Protein AF-A0A7W1LUY3-F1 (afdb_monomer)

Structure (mmCIF, N/CA/C/O backbone):
data_AF-A0A7W1LUY3-F1
#
_entry.id   AF-A0A7W1LUY3-F1
#
loop_
_atom_site.group_PDB
_atom_site.id
_atom_site.type_symbol
_atom_site.label_atom_id
_atom_site.label_alt_id
_atom_site.label_comp_id
_atom_site.label_asym_id
_atom_site.label_entity_id
_atom_site.label_seq_id
_atom_site.pdbx_PDB_ins_code
_atom_site.Cartn_x
_atom_site.Cartn_y
_atom_site.Cartn_z
_atom_site.occupancy
_atom_site.B_iso_or_equiv
_atom_site.auth_seq_id
_atom_site.auth_comp_id
_atom_site.auth_asym_id
_atom_site.auth_atom_id
_atom_site.pdbx_PDB_model_num
ATOM 1 N N . GLY A 1 1 ? -26.151 3.819 14.304 1.00 82.44 1 GLY A N 1
ATOM 2 C CA . GLY A 1 1 ? -25.707 5.215 14.111 1.00 82.44 1 GLY A CA 1
ATOM 3 C C . GLY A 1 1 ? -24.736 5.294 12.947 1.00 82.44 1 GLY A C 1
ATOM 4 O O . GLY A 1 1 ? -24.282 4.251 12.487 1.00 82.44 1 GLY A O 1
ATOM 5 N N . VAL A 1 2 ? -24.431 6.500 12.464 1.00 87.25 2 VAL A N 1
ATOM 6 C CA . VAL A 1 2 ? -23.396 6.721 11.435 1.00 87.25 2 VAL A CA 1
ATOM 7 C C . VAL A 1 2 ? -22.017 6.503 12.061 1.00 87.25 2 VAL A C 1
ATOM 9 O O . VAL A 1 2 ? -21.762 7.008 13.150 1.00 87.25 2 VAL A O 1
ATOM 12 N N . HIS A 1 3 ? -21.141 5.759 11.388 1.00 90.44 3 HIS A N 1
ATOM 13 C CA . HIS A 1 3 ? -19.755 5.545 11.808 1.00 90.44 3 HIS A CA 1
ATOM 14 C C . HIS A 1 3 ? -18.811 5.682 10.606 1.00 90.44 3 HIS A C 1
ATOM 16 O O . HIS A 1 3 ? -19.178 5.377 9.471 1.00 90.44 3 HIS A O 1
ATOM 22 N N . LEU A 1 4 ? -17.598 6.180 10.854 1.00 94.75 4 LEU A N 1
ATOM 23 C CA . LEU A 1 4 ? -16.544 6.276 9.846 1.00 94.75 4 LEU A CA 1
ATOM 24 C C . LEU A 1 4 ? -15.906 4.897 9.678 1.00 94.75 4 LEU A C 1
ATOM 26 O O . LEU A 1 4 ? -15.419 4.356 10.657 1.00 94.75 4 LEU A O 1
ATOM 30 N N . THR A 1 5 ? -15.868 4.350 8.464 1.00 96.50 5 THR A N 1
ATOM 31 C CA . THR A 1 5 ? -15.248 3.037 8.192 1.00 96.50 5 THR A CA 1
ATOM 32 C C . THR A 1 5 ? -13.855 3.168 7.585 1.00 96.50 5 THR A C 1
ATOM 34 O O . THR A 1 5 ? -12.943 2.400 7.900 1.00 96.50 5 THR A O 1
ATOM 37 N N . ARG A 1 6 ? -13.668 4.157 6.705 1.00 97.81 6 ARG A N 1
ATOM 38 C CA . ARG A 1 6 ? -12.422 4.400 5.975 1.00 97.81 6 ARG A CA 1
ATOM 39 C C . ARG A 1 6 ? -12.164 5.892 5.823 1.00 97.81 6 ARG A C 1
ATOM 41 O O . ARG A 1 6 ? -13.089 6.670 5.602 1.00 97.81 6 ARG A O 1
ATOM 48 N N . ARG A 1 7 ? -10.894 6.287 5.885 1.00 98.31 7 ARG A N 1
ATOM 49 C CA . ARG A 1 7 ? -10.432 7.633 5.530 1.00 98.31 7 ARG A CA 1
ATOM 50 C C . ARG A 1 7 ? -9.294 7.512 4.523 1.00 98.31 7 ARG A C 1
ATOM 52 O O . ARG A 1 7 ? -8.380 6.717 4.728 1.00 98.31 7 ARG A O 1
ATOM 59 N N . PHE A 1 8 ? -9.371 8.291 3.449 1.00 98.12 8 PHE A N 1
ATOM 60 C CA . PHE A 1 8 ? -8.416 8.278 2.343 1.00 98.12 8 PHE A CA 1
ATOM 61 C C . PHE A 1 8 ? -7.734 9.639 2.246 1.00 98.12 8 PHE A C 1
ATOM 63 O O . PHE A 1 8 ? -8.401 10.672 2.306 1.00 98.12 8 PHE A O 1
ATOM 70 N N . TRP A 1 9 ? -6.418 9.639 2.060 1.00 97.88 9 TRP A N 1
ATOM 71 C CA . TRP A 1 9 ? -5.652 10.846 1.767 1.00 97.88 9 TRP A CA 1
ATOM 72 C C . TRP A 1 9 ? -5.017 10.693 0.410 1.00 97.88 9 TRP A C 1
ATOM 74 O O . TRP A 1 9 ? -4.374 9.682 0.138 1.00 97.88 9 TRP A O 1
ATOM 84 N N . PHE A 1 10 ? -5.141 11.730 -0.403 1.00 96.00 10 PHE A N 1
ATOM 85 C CA . PHE A 1 10 ? -4.510 11.784 -1.705 1.00 96.00 10 PHE A CA 1
ATOM 86 C C . PHE A 1 10 ? -3.453 12.883 -1.711 1.00 96.00 10 PHE A C 1
ATOM 88 O O . PHE A 1 10 ? -3.733 14.021 -1.328 1.00 96.00 10 PHE A O 1
ATOM 95 N N . ASN A 1 11 ? -2.246 12.551 -2.162 1.00 92.06 11 ASN A N 1
ATOM 96 C CA . ASN A 1 11 ? -1.294 13.554 -2.610 1.00 92.06 11 ASN A CA 1
ATOM 97 C C . ASN A 1 11 ? -1.805 14.122 -3.942 1.00 92.06 11 ASN A C 1
ATOM 99 O O . ASN A 1 11 ? -2.307 13.367 -4.774 1.00 92.06 11 ASN A O 1
ATOM 103 N N . ARG A 1 12 ? -1.721 15.445 -4.105 1.00 92.19 12 ARG A N 1
ATOM 104 C CA . ARG A 1 12 ? -2.152 16.173 -5.309 1.00 92.19 12 ARG A CA 1
ATOM 105 C C . ARG A 1 12 ? -1.005 16.890 -6.022 1.00 92.19 12 ARG A C 1
ATOM 107 O O . ARG A 1 12 ? -1.241 17.553 -7.026 1.00 92.19 12 ARG A O 1
ATOM 114 N N . VAL A 1 13 ? 0.220 16.796 -5.509 1.00 87.12 13 VAL A N 1
ATOM 115 C CA . VAL A 1 13 ? 1.401 17.373 -6.157 1.00 87.12 13 VAL A CA 1
ATOM 116 C C . VAL A 1 13 ? 1.780 16.482 -7.338 1.00 87.12 13 VAL A C 1
ATOM 118 O O . VAL A 1 13 ? 2.001 15.285 -7.164 1.00 87.12 13 VAL A O 1
ATOM 121 N N . ASN A 1 14 ? 1.844 17.062 -8.539 1.00 76.75 14 ASN A N 1
ATOM 122 C CA . ASN A 1 14 ? 2.169 16.425 -9.827 1.00 76.75 14 ASN A CA 1
ATOM 123 C C . ASN A 1 14 ? 1.180 15.351 -10.325 1.00 76.75 14 ASN A C 1
ATOM 125 O O . ASN A 1 14 ? 1.081 15.131 -11.526 1.00 76.75 14 ASN A O 1
ATOM 129 N N . SER A 1 15 ? 0.432 14.687 -9.442 1.00 83.19 15 SER A N 1
ATOM 130 C CA . SER A 1 15 ? -0.658 13.771 -9.790 1.00 83.19 15 SER A CA 1
ATOM 131 C C . SER A 1 15 ? -1.532 13.463 -8.569 1.00 83.19 15 SER A C 1
ATOM 133 O O . SER A 1 15 ? -1.127 13.724 -7.437 1.00 83.19 15 SER A O 1
ATOM 135 N N . ILE A 1 16 ? -2.723 12.891 -8.786 1.00 91.31 16 ILE A N 1
ATOM 136 C CA . ILE A 1 16 ? -3.557 12.346 -7.705 1.00 91.31 16 ILE A CA 1
ATOM 137 C C . ILE A 1 16 ? -3.071 10.927 -7.387 1.00 91.31 16 ILE A C 1
ATOM 139 O O . ILE A 1 16 ? -3.127 10.039 -8.244 1.00 91.31 16 ILE A O 1
ATOM 143 N N . ARG A 1 17 ? -2.574 10.708 -6.165 1.00 91.88 17 ARG A N 1
ATOM 144 C CA . ARG A 1 17 ? -2.081 9.403 -5.684 1.00 91.88 17 ARG A CA 1
ATOM 145 C C . ARG A 1 17 ? -2.525 9.158 -4.252 1.00 91.88 17 ARG A C 1
ATOM 147 O O . ARG A 1 17 ? -2.457 10.070 -3.434 1.00 91.88 17 ARG A O 1
ATOM 154 N N . LEU A 1 18 ? -2.956 7.938 -3.935 1.00 95.19 18 LEU A N 1
ATOM 155 C CA . LEU A 1 18 ? -3.275 7.553 -2.561 1.00 95.19 18 LEU A CA 1
ATOM 156 C C . LEU A 1 18 ? -2.000 7.624 -1.706 1.00 95.19 18 LEU A C 1
ATOM 158 O O . LEU A 1 18 ? -1.005 6.986 -2.024 1.00 95.19 18 LEU A O 1
ATOM 162 N N . ALA A 1 19 ? -2.032 8.420 -0.641 1.00 96.44 19 ALA A N 1
ATOM 163 C CA . ALA A 1 19 ? -0.908 8.646 0.267 1.00 96.44 19 ALA A CA 1
ATOM 164 C C . ALA A 1 19 ? -1.088 7.909 1.598 1.00 96.44 19 ALA A C 1
ATOM 166 O O . ALA A 1 19 ? -0.117 7.472 2.212 1.00 96.44 19 ALA A O 1
ATOM 167 N N . ARG A 1 20 ? -2.336 7.756 2.053 1.00 98.19 20 ARG A N 1
ATOM 168 C CA . ARG A 1 20 ? -2.660 7.073 3.307 1.00 98.19 20 ARG A CA 1
ATOM 169 C C . ARG A 1 20 ? -4.066 6.486 3.264 1.00 98.19 20 ARG A C 1
ATOM 171 O O . ARG A 1 20 ? -4.948 7.039 2.603 1.00 98.19 20 ARG A O 1
ATOM 178 N N . LEU A 1 21 ? -4.275 5.400 3.997 1.00 98.50 21 LEU A N 1
ATOM 179 C CA . LEU A 1 21 ? -5.571 4.776 4.235 1.00 98.50 21 LEU A CA 1
ATOM 180 C C . LEU A 1 21 ? -5.688 4.399 5.710 1.00 98.50 21 LEU A C 1
ATOM 182 O O . LEU A 1 21 ? -4.886 3.626 6.223 1.00 98.50 21 LEU A O 1
ATOM 186 N N . GLN A 1 22 ? -6.722 4.902 6.374 1.00 98.62 22 GLN A N 1
ATOM 187 C CA . GLN A 1 22 ? -7.076 4.503 7.731 1.00 98.62 22 GLN A CA 1
ATOM 188 C C . GLN A 1 22 ? -8.379 3.716 7.712 1.00 98.62 22 GLN A C 1
ATOM 190 O O . GLN A 1 22 ? -9.318 4.073 6.999 1.00 98.62 22 GLN A O 1
ATOM 195 N N . THR A 1 23 ? -8.422 2.657 8.510 1.00 98.44 23 THR A N 1
ATOM 196 C CA . THR A 1 23 ? -9.572 1.766 8.674 1.00 98.44 23 THR A CA 1
ATOM 197 C C . THR A 1 23 ? -10.007 1.770 10.116 1.00 98.44 23 THR A C 1
ATOM 199 O O . THR A 1 23 ? -9.159 1.654 11.000 1.00 98.44 23 THR A O 1
ATOM 202 N N . PHE A 1 24 ? -11.310 1.857 10.336 1.00 98.00 24 PHE A N 1
ATOM 203 C CA . PHE A 1 24 ? -11.899 1.918 11.662 1.00 98.00 24 PHE A CA 1
ATOM 204 C C . PHE A 1 24 ? -12.896 0.777 11.853 1.00 98.00 24 PH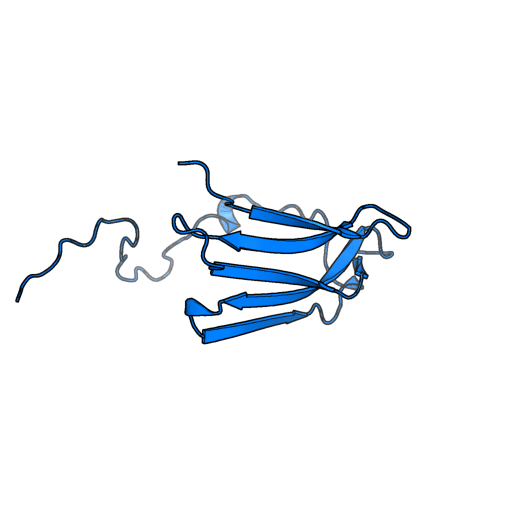E A C 1
ATOM 206 O O . PHE A 1 24 ? -13.484 0.297 10.881 1.00 98.00 24 PHE A O 1
ATOM 213 N N . ASP A 1 25 ? -13.063 0.335 13.095 1.00 95.44 25 ASP A N 1
ATOM 214 C CA . ASP A 1 25 ? -14.085 -0.645 13.458 1.00 95.44 25 ASP A CA 1
ATOM 215 C C . ASP A 1 25 ? -15.467 0.005 13.658 1.00 95.44 25 ASP A C 1
ATOM 217 O O . ASP A 1 25 ? -15.657 1.212 13.490 1.00 95.44 25 ASP A O 1
ATOM 221 N N . ASN A 1 26 ? -16.445 -0.805 14.065 1.00 94.12 26 ASN A N 1
ATOM 222 C CA . ASN A 1 26 ? -17.821 -0.365 14.304 1.00 94.12 26 ASN A CA 1
ATOM 223 C C . ASN A 1 26 ? -17.960 0.620 15.483 1.00 94.12 26 ASN A C 1
ATOM 225 O O . ASN A 1 26 ? -18.999 1.265 15.614 1.00 94.12 26 ASN A O 1
ATOM 229 N N . THR A 1 27 ? -16.940 0.736 16.339 1.00 93.12 27 THR A N 1
ATOM 230 C CA . THR A 1 27 ? -16.881 1.708 17.443 1.00 93.12 27 THR A CA 1
ATOM 231 C C . THR A 1 27 ? -16.214 3.021 17.023 1.00 93.12 27 THR A C 1
ATOM 233 O O . THR A 1 27 ? -16.263 4.004 17.760 1.00 93.12 27 THR A O 1
ATOM 236 N N . GLY A 1 28 ? -15.621 3.062 15.824 1.00 93.81 28 GLY A N 1
ATOM 237 C CA . GLY A 1 28 ? -14.833 4.184 15.325 1.00 93.81 28 GLY A CA 1
ATOM 238 C C . GLY A 1 28 ? -13.374 4.162 15.786 1.00 93.81 28 GLY A C 1
ATOM 239 O O . GLY A 1 28 ? -12.664 5.149 15.581 1.00 93.81 28 GLY A O 1
ATOM 240 N N . ALA A 1 29 ? -12.900 3.068 16.390 1.00 95.00 29 ALA A N 1
ATOM 241 C CA . ALA A 1 29 ? -11.504 2.928 16.783 1.00 95.00 29 ALA A CA 1
ATOM 242 C C . ALA A 1 29 ? -10.629 2.582 15.570 1.00 95.00 29 ALA A C 1
ATOM 244 O O . ALA A 1 29 ? -11.036 1.836 14.681 1.00 95.00 29 ALA A O 1
ATOM 245 N N . LEU A 1 30 ? -9.411 3.131 15.520 1.00 97.38 30 LEU A N 1
ATOM 246 C CA . LEU A 1 30 ? -8.461 2.885 14.432 1.00 97.38 30 LEU A CA 1
ATOM 247 C C . LEU A 1 30 ? -7.929 1.442 14.491 1.00 97.38 30 LEU A C 1
ATOM 249 O O . LEU A 1 30 ? -7.246 1.064 15.442 1.00 97.38 30 LEU A O 1
ATOM 253 N N . VAL A 1 31 ? -8.200 0.666 13.441 1.00 97.88 31 VAL A N 1
ATOM 254 C CA . VAL A 1 31 ? -7.783 -0.740 13.292 1.00 97.88 31 VAL A CA 1
ATOM 255 C C . VAL A 1 31 ? -6.506 -0.860 12.470 1.00 97.88 31 VAL A C 1
ATOM 257 O O . VAL A 1 31 ? -5.620 -1.656 12.778 1.00 97.88 31 VAL A O 1
ATOM 260 N N . THR A 1 32 ? -6.398 -0.093 11.386 1.00 98.31 32 THR A N 1
ATOM 261 C CA . THR A 1 32 ? -5.249 -0.167 10.475 1.00 98.31 32 THR A CA 1
ATOM 262 C C . THR A 1 32 ? -4.950 1.195 9.890 1.00 98.31 32 THR A C 1
ATOM 264 O O . THR A 1 32 ? -5.861 1.903 9.463 1.00 98.31 32 THR A O 1
ATOM 267 N N . ASP A 1 33 ? -3.669 1.529 9.836 1.00 98.56 33 ASP A N 1
ATOM 268 C CA . ASP A 1 33 ? -3.148 2.751 9.245 1.00 98.56 33 ASP A CA 1
ATOM 269 C C . ASP A 1 33 ? -2.055 2.406 8.235 1.00 98.56 33 ASP A C 1
ATOM 271 O O . ASP A 1 33 ? -1.007 1.874 8.606 1.00 98.56 33 ASP A O 1
ATOM 275 N N . VAL A 1 34 ? -2.332 2.659 6.960 1.00 98.62 34 VAL A N 1
ATOM 276 C CA . VAL A 1 34 ? -1.450 2.343 5.837 1.00 98.62 34 VAL A CA 1
ATOM 277 C C . VAL A 1 34 ? -0.936 3.638 5.238 1.00 98.62 34 VAL A C 1
ATOM 279 O O . VAL A 1 34 ? -1.739 4.490 4.869 1.00 98.62 34 VAL A O 1
ATOM 282 N N . THR A 1 35 ? 0.378 3.780 5.093 1.00 98.44 35 THR A N 1
ATOM 283 C CA . THR A 1 35 ? 1.010 4.914 4.404 1.00 98.44 35 THR A CA 1
ATOM 284 C C . THR A 1 35 ? 1.763 4.422 3.176 1.00 98.44 35 THR A C 1
ATOM 286 O O . THR A 1 35 ? 2.533 3.465 3.258 1.00 98.44 35 THR A O 1
ATOM 289 N N . TYR A 1 36 ? 1.544 5.094 2.050 1.00 97.38 36 TYR A N 1
ATOM 290 C CA . TYR A 1 36 ? 2.190 4.824 0.770 1.00 97.38 36 TYR A CA 1
ATOM 291 C C . TYR A 1 36 ? 3.279 5.869 0.545 1.00 97.38 36 TYR A C 1
ATOM 293 O O . TYR A 1 36 ? 3.012 7.072 0.548 1.00 97.38 36 TYR A O 1
ATOM 301 N N . LEU A 1 37 ? 4.514 5.407 0.397 1.00 95.62 37 LEU A N 1
ATOM 302 C CA . LEU A 1 37 ? 5.719 6.227 0.414 1.00 95.62 37 LEU A CA 1
ATOM 303 C C . LEU A 1 37 ? 6.590 5.922 -0.807 1.00 95.62 37 LEU A C 1
ATOM 305 O O . LEU A 1 37 ? 6.453 4.875 -1.441 1.00 95.62 37 LEU A O 1
ATOM 309 N N . GLU A 1 38 ? 7.520 6.838 -1.082 1.00 94.31 38 GLU A N 1
ATOM 310 C CA . GLU A 1 38 ? 8.593 6.664 -2.069 1.00 94.31 38 GLU A CA 1
ATOM 311 C C . GLU A 1 38 ? 8.078 6.255 -3.453 1.00 94.31 38 GLU A C 1
ATOM 313 O O . GLU A 1 38 ? 8.251 5.128 -3.904 1.00 94.31 38 GLU A O 1
ATOM 318 N N . THR A 1 39 ? 7.418 7.173 -4.152 1.00 92.75 39 THR A N 1
ATOM 319 C CA . THR A 1 39 ? 6.979 6.907 -5.524 1.00 92.75 39 THR A CA 1
ATOM 320 C C . THR A 1 39 ? 8.181 6.655 -6.441 1.00 92.75 39 THR A C 1
ATOM 322 O O . THR A 1 39 ? 9.058 7.512 -6.552 1.00 92.75 39 THR A O 1
ATOM 325 N N . LYS A 1 40 ? 8.196 5.511 -7.130 1.00 94.19 40 LYS A N 1
ATOM 326 C CA . LYS A 1 40 ? 9.215 5.121 -8.119 1.00 94.19 40 LYS A CA 1
ATOM 327 C C . LYS A 1 40 ? 8.560 4.633 -9.412 1.00 94.19 40 LYS A C 1
ATOM 329 O O . LYS A 1 40 ? 7.346 4.427 -9.458 1.00 94.19 40 LYS A O 1
ATOM 334 N N . GLY A 1 41 ? 9.365 4.499 -10.461 1.00 94.38 41 GLY A N 1
ATOM 335 C CA . GLY A 1 41 ? 8.987 3.794 -11.683 1.00 94.38 41 GLY A CA 1
ATOM 336 C C . GLY A 1 41 ? 9.074 2.280 -11.493 1.00 94.38 41 GLY A C 1
ATOM 337 O O . GLY A 1 41 ? 9.937 1.804 -10.764 1.00 94.38 41 GLY A O 1
ATOM 338 N N . PHE A 1 42 ? 8.153 1.554 -12.112 1.00 95.19 42 PHE A N 1
ATOM 339 C CA . PHE A 1 42 ? 8.035 0.099 -12.089 1.00 95.19 42 PHE A CA 1
ATOM 340 C C . PHE A 1 42 ? 7.901 -0.425 -13.517 1.00 95.19 42 PHE A C 1
ATOM 342 O O . PHE A 1 42 ? 7.372 0.276 -14.387 1.00 95.19 42 PHE A O 1
ATOM 349 N N . GLY A 1 43 ? 8.330 -1.667 -13.737 1.00 90.69 43 GLY A N 1
ATOM 350 C CA . GLY A 1 43 ? 8.304 -2.285 -15.060 1.00 90.69 43 GLY A CA 1
ATOM 351 C C . GLY A 1 43 ? 9.450 -1.855 -15.961 1.00 90.69 43 GLY A C 1
ATOM 352 O O . GLY A 1 43 ? 10.185 -0.904 -15.674 1.00 90.69 43 GLY A O 1
ATOM 353 N N . GLU A 1 44 ? 9.564 -2.547 -17.095 1.00 84.12 44 GLU A N 1
ATOM 354 C CA . GLU A 1 44 ? 10.512 -2.189 -18.144 1.00 84.12 44 GLU A CA 1
ATOM 355 C C . GLU A 1 44 ? 10.309 -0.719 -18.548 1.00 84.12 44 GLU A C 1
ATOM 357 O O . GLU A 1 44 ? 9.184 -0.239 -18.715 1.00 84.12 44 GLU A O 1
ATOM 362 N N . GLY A 1 45 ? 11.407 0.035 -18.609 1.00 85.31 45 GLY A N 1
ATOM 363 C CA . GLY A 1 45 ? 11.373 1.460 -18.939 1.00 85.31 45 GLY A CA 1
ATOM 364 C C . GLY A 1 45 ? 10.646 2.355 -17.925 1.00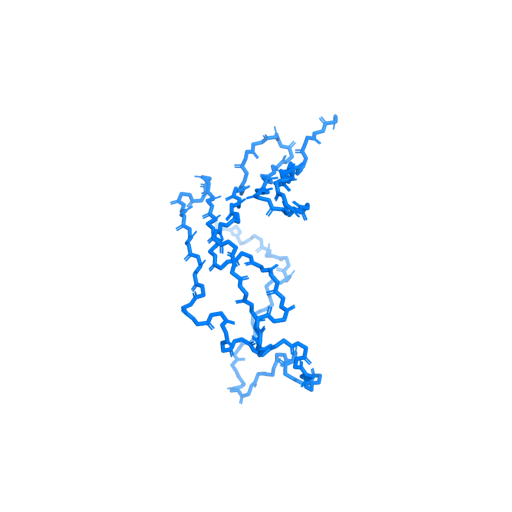 85.31 45 GLY A C 1
ATOM 365 O O . GLY A 1 45 ? 10.333 3.491 -18.273 1.00 85.31 45 GLY A O 1
ATOM 366 N N . ASN A 1 46 ? 10.390 1.898 -16.689 1.00 87.31 46 ASN A N 1
ATOM 367 C CA . ASN A 1 46 ? 9.627 2.641 -15.674 1.00 87.31 46 ASN A CA 1
ATOM 368 C C . ASN A 1 46 ? 8.192 2.991 -16.118 1.00 87.31 46 ASN A C 1
ATOM 370 O O . ASN A 1 46 ? 7.685 4.073 -15.806 1.00 87.31 46 ASN A O 1
ATOM 374 N N . SER A 1 47 ? 7.546 2.077 -16.848 1.00 87.81 47 SER A N 1
ATOM 375 C CA . SER A 1 47 ? 6.212 2.249 -17.444 1.00 87.81 47 SER A CA 1
ATOM 376 C C . SER A 1 47 ? 5.112 2.711 -16.474 1.00 87.81 47 SER A C 1
ATOM 378 O O . SER A 1 47 ? 4.209 3.441 -16.887 1.00 87.81 47 SER A O 1
ATOM 380 N N . VAL A 1 48 ? 5.182 2.344 -15.186 1.00 91.62 48 VAL A N 1
ATOM 381 C CA . VAL A 1 48 ? 4.158 2.701 -14.188 1.00 91.62 48 VAL A CA 1
ATOM 382 C C . VAL A 1 48 ? 4.777 3.360 -12.957 1.00 91.62 48 VAL A C 1
ATOM 384 O O . VAL A 1 48 ? 5.772 2.899 -12.412 1.00 91.62 48 VAL A O 1
ATOM 387 N N . SER A 1 49 ? 4.159 4.437 -12.468 1.00 91.81 49 SER A N 1
ATOM 388 C CA . SER A 1 49 ? 4.595 5.141 -11.257 1.00 91.81 49 SER A CA 1
ATOM 389 C C . SER A 1 49 ? 3.766 4.730 -10.035 1.00 91.81 49 SER A C 1
ATOM 391 O O . SER A 1 49 ? 2.573 5.042 -9.961 1.00 91.81 49 SER A O 1
ATOM 393 N N . MET A 1 50 ? 4.397 4.057 -9.068 1.00 92.81 50 MET A N 1
ATOM 394 C CA . MET A 1 50 ? 3.751 3.458 -7.888 1.00 92.81 50 MET A CA 1
ATOM 395 C C . MET A 1 50 ? 4.577 3.681 -6.608 1.00 92.81 50 MET A C 1
ATOM 397 O O . MET A 1 50 ? 5.770 3.979 -6.693 1.00 92.81 50 MET A O 1
ATOM 401 N N . PRO A 1 51 ? 3.978 3.575 -5.407 1.00 95.06 51 PRO A N 1
ATOM 402 C CA . PRO A 1 51 ? 4.733 3.621 -4.154 1.00 95.06 51 PRO A CA 1
ATOM 403 C C . PRO A 1 51 ? 5.644 2.393 -4.014 1.00 95.06 51 PRO A C 1
ATOM 405 O O . PRO A 1 51 ? 5.169 1.260 -4.069 1.00 95.06 51 PRO A O 1
ATOM 408 N N . SER A 1 52 ? 6.944 2.601 -3.785 1.00 96.75 52 SER A N 1
ATOM 409 C CA . SER A 1 52 ? 7.892 1.507 -3.538 1.00 96.75 52 SER A CA 1
ATOM 410 C C . SER A 1 52 ? 7.979 1.080 -2.083 1.00 96.75 52 SER A C 1
ATOM 412 O O . SER A 1 52 ? 8.600 0.058 -1.796 1.00 96.75 52 SER A O 1
ATOM 414 N N . LYS A 1 53 ? 7.374 1.839 -1.166 1.00 97.81 53 LYS A N 1
ATOM 415 C CA . LYS A 1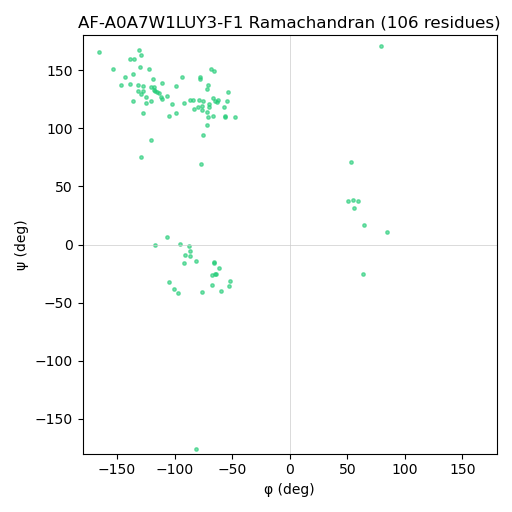 53 ? 7.332 1.514 0.256 1.00 97.81 53 LYS A CA 1
ATOM 416 C C . LYS A 1 53 ? 5.916 1.654 0.801 1.00 97.81 53 LYS A C 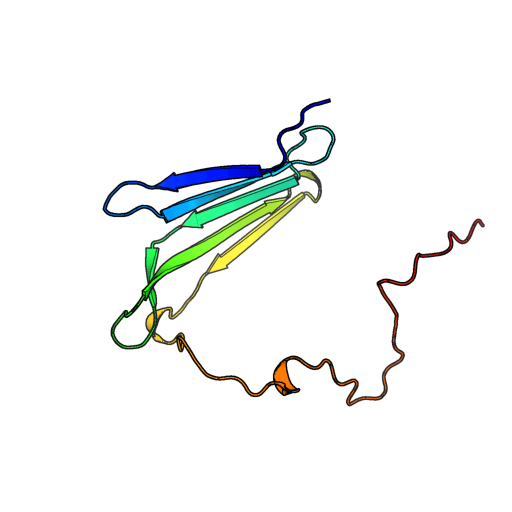1
ATOM 418 O O . LYS A 1 53 ? 5.248 2.663 0.582 1.00 97.81 53 LYS A O 1
ATOM 423 N N . ILE A 1 54 ? 5.472 0.647 1.542 1.00 98.25 54 ILE A N 1
ATOM 424 C CA . ILE A 1 54 ? 4.173 0.620 2.212 1.00 98.25 54 ILE A CA 1
ATOM 425 C C . ILE A 1 54 ? 4.417 0.349 3.691 1.00 98.25 54 ILE A C 1
ATOM 427 O O . ILE A 1 54 ? 4.994 -0.673 4.056 1.00 98.25 54 ILE A O 1
ATOM 431 N N . GLU A 1 55 ? 3.974 1.257 4.552 1.00 98.56 55 GLU A N 1
ATOM 432 C CA . GLU A 1 55 ? 4.020 1.072 6.001 1.00 98.56 55 GLU A CA 1
ATOM 433 C C . GLU A 1 55 ? 2.618 0.797 6.531 1.00 98.56 55 GLU A C 1
ATOM 435 O O . GLU A 1 55 ? 1.698 1.566 6.267 1.00 98.56 55 GLU A O 1
ATOM 440 N N . ILE A 1 56 ? 2.459 -0.282 7.293 1.00 98.62 56 ILE A N 1
ATOM 441 C CA . ILE A 1 56 ? 1.187 -0.715 7.874 1.00 98.62 56 ILE A CA 1
ATOM 442 C C . ILE A 1 56 ? 1.343 -0.739 9.388 1.00 98.62 56 ILE A C 1
ATOM 444 O O . ILE A 1 56 ? 2.206 -1.436 9.912 1.00 98.62 56 ILE A O 1
ATOM 448 N N . THR A 1 57 ? 0.488 -0.015 10.102 1.00 98.56 57 THR A N 1
ATOM 449 C CA . THR A 1 57 ? 0.417 -0.043 11.567 1.00 98.56 57 THR A CA 1
ATOM 450 C C . THR A 1 57 ? -0.932 -0.602 11.994 1.00 98.56 57 THR A C 1
ATOM 452 O O . THR A 1 57 ? -1.970 -0.141 11.513 1.00 98.56 57 THR A O 1
ATOM 455 N N . ARG A 1 58 ? -0.932 -1.570 12.915 1.00 97.81 58 ARG A N 1
ATOM 456 C CA . ARG A 1 58 ? -2.140 -2.097 13.565 1.00 97.81 58 ARG A CA 1
ATOM 457 C C . ARG A 1 58 ? -2.016 -1.890 15.074 1.00 97.81 58 ARG A C 1
ATOM 459 O O . ARG A 1 58 ? -1.460 -2.744 15.762 1.00 97.81 58 ARG A O 1
ATOM 466 N N . PRO A 1 59 ? -2.477 -0.736 15.596 1.00 96.12 59 PRO A N 1
ATOM 467 C CA . PRO A 1 59 ? -2.254 -0.355 16.991 1.00 96.12 59 PRO A CA 1
ATOM 468 C C . PRO A 1 59 ? -2.836 -1.356 17.994 1.00 96.12 59 PRO A C 1
ATOM 470 O O . PRO A 1 59 ? -2.184 -1.669 18.985 1.00 96.12 59 PRO A O 1
ATOM 473 N N . GLN A 1 60 ? -4.026 -1.891 17.706 1.00 94.12 60 GLN A N 1
ATOM 474 C CA . GLN A 1 60 ? -4.712 -2.856 18.574 1.00 94.12 60 GLN A CA 1
ATOM 475 C C . GLN A 1 60 ? -3.971 -4.199 18.644 1.00 94.12 60 GLN A C 1
ATOM 477 O O . GLN A 1 60 ? -3.869 -4.804 19.707 1.00 94.12 60 GLN A O 1
ATOM 482 N N . ASP A 1 61 ? -3.360 -4.607 17.529 1.00 96.19 61 ASP A N 1
ATOM 483 C CA . ASP A 1 61 ? -2.565 -5.836 17.436 1.00 96.19 61 ASP A CA 1
ATOM 484 C C . ASP A 1 61 ? -1.092 -5.611 17.833 1.00 96.19 61 ASP A C 1
ATOM 486 O O . ASP A 1 61 ? -0.295 -6.547 17.844 1.00 96.19 61 ASP A O 1
ATOM 490 N N . ARG A 1 62 ? -0.723 -4.367 18.174 1.00 95.88 62 ARG A N 1
ATOM 491 C CA . ARG A 1 62 ? 0.607 -3.937 18.637 1.00 95.88 62 ARG A CA 1
ATOM 492 C C . ARG A 1 62 ? 1.752 -4.294 17.688 1.00 95.88 62 ARG A C 1
ATOM 494 O O . ARG A 1 62 ? 2.854 -4.604 18.136 1.00 95.88 62 ARG A O 1
ATOM 501 N N . TYR A 1 63 ? 1.521 -4.193 16.379 1.00 96.88 63 TYR A N 1
ATOM 502 C CA . TYR A 1 63 ? 2.586 -4.378 15.395 1.00 96.88 63 TYR A CA 1
ATOM 503 C C . TYR A 1 63 ? 2.594 -3.327 14.284 1.00 96.88 63 TYR A C 1
ATOM 505 O O . TYR A 1 63 ? 1.598 -2.657 13.986 1.00 96.88 63 TYR A O 1
ATOM 513 N N . LYS A 1 64 ? 3.767 -3.214 13.657 1.00 97.75 64 LYS A N 1
ATOM 514 C CA . LYS A 1 64 ? 4.016 -2.425 12.455 1.00 97.75 64 LYS A CA 1
ATOM 515 C C . LYS A 1 64 ? 4.789 -3.277 11.451 1.00 97.75 64 LYS A C 1
ATOM 517 O O . LYS A 1 64 ? 5.727 -3.973 11.824 1.00 97.75 64 LYS A O 1
ATOM 522 N N . LEU A 1 65 ? 4.393 -3.203 10.188 1.00 97.94 65 LEU A N 1
ATOM 523 C CA . LEU A 1 65 ? 5.040 -3.847 9.050 1.00 97.94 65 LEU A CA 1
ATOM 524 C C . LEU A 1 65 ? 5.499 -2.759 8.070 1.00 97.94 65 LEU A C 1
ATOM 526 O O . LEU A 1 65 ? 4.790 -1.774 7.861 1.00 97.94 65 LEU A O 1
ATOM 530 N N . ALA A 1 66 ? 6.662 -2.941 7.454 1.00 97.75 66 ALA A N 1
ATOM 531 C CA . ALA A 1 66 ? 7.093 -2.148 6.310 1.00 97.75 66 ALA A CA 1
ATOM 532 C C . ALA A 1 66 ? 7.426 -3.093 5.153 1.00 97.75 66 ALA A C 1
ATOM 534 O O . ALA A 1 66 ? 8.206 -4.027 5.325 1.00 97.75 66 ALA A O 1
ATOM 535 N N . VAL A 1 67 ? 6.826 -2.849 3.992 1.00 97.44 67 VAL A N 1
ATOM 536 C CA . VAL A 1 67 ? 7.093 -3.578 2.750 1.00 97.44 67 VAL A CA 1
ATOM 537 C C . VAL A 1 67 ? 7.799 -2.626 1.804 1.00 97.44 67 VAL A C 1
ATOM 539 O O . VAL A 1 67 ? 7.279 -1.545 1.532 1.00 97.44 67 VAL A O 1
ATOM 542 N N . THR A 1 68 ? 8.965 -3.027 1.305 1.00 97.75 68 THR A N 1
ATOM 543 C CA . THR A 1 68 ? 9.765 -2.220 0.382 1.00 97.75 68 THR A CA 1
ATOM 544 C C . THR A 1 68 ? 10.147 -3.050 -0.833 1.00 97.75 68 THR A C 1
ATOM 546 O O . THR A 1 68 ? 10.703 -4.137 -0.688 1.00 97.75 68 THR A O 1
ATOM 549 N N . TYR A 1 69 ? 9.908 -2.512 -2.026 1.00 96.06 69 TYR A N 1
ATOM 550 C CA . TYR A 1 69 ? 10.445 -3.067 -3.264 1.00 96.06 69 TYR A CA 1
ATOM 551 C C . TYR A 1 69 ? 11.928 -2.715 -3.388 1.00 96.06 69 TYR A C 1
ATOM 553 O O . TYR A 1 69 ? 12.289 -1.536 -3.423 1.00 96.06 69 TYR A O 1
ATOM 561 N N . GLN A 1 70 ? 12.781 -3.739 -3.451 1.00 94.50 70 GLN A N 1
ATOM 562 C CA . GLN A 1 70 ? 14.230 -3.567 -3.610 1.00 94.50 70 GLN A CA 1
ATOM 563 C C . GLN A 1 70 ? 14.609 -3.193 -5.048 1.00 94.50 70 GLN A C 1
ATOM 565 O O . GLN A 1 70 ? 15.414 -2.285 -5.233 1.00 94.50 70 GLN A O 1
ATOM 570 N N . SER A 1 71 ? 13.961 -3.824 -6.033 1.00 93.62 71 SER A N 1
ATOM 571 C CA . SER A 1 71 ? 14.167 -3.586 -7.470 1.00 93.62 71 SER A CA 1
ATOM 572 C C . SER A 1 71 ? 12.834 -3.346 -8.191 1.00 93.62 71 SER A C 1
ATOM 574 O O . SER A 1 71 ? 12.319 -4.256 -8.845 1.00 93.62 71 SER A O 1
ATOM 576 N N . PRO A 1 72 ? 12.215 -2.157 -8.040 1.00 93.25 72 PRO A N 1
ATOM 577 C CA . PRO A 1 72 ? 10.977 -1.795 -8.741 1.00 93.25 72 PRO A CA 1
ATOM 578 C C . PRO A 1 72 ? 11.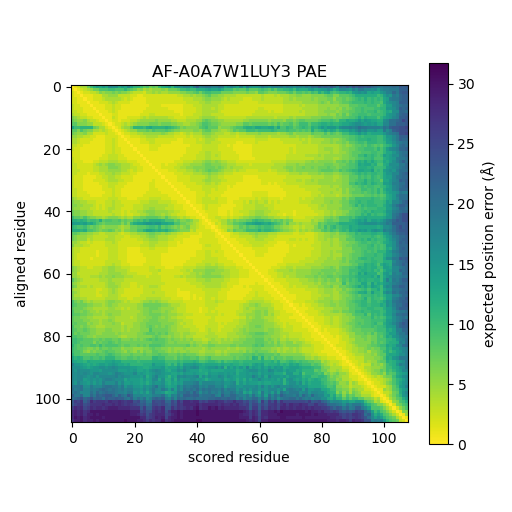036 -1.985 -10.265 1.00 93.25 72 PRO A C 1
ATOM 580 O O . PRO A 1 72 ? 10.059 -2.403 -10.881 1.00 93.25 72 PRO A O 1
ATOM 583 N N . GLU A 1 73 ? 12.192 -1.724 -10.870 1.00 91.38 73 GLU A N 1
ATOM 584 C CA . GLU A 1 73 ? 12.461 -1.873 -12.302 1.00 91.38 73 GLU A CA 1
ATOM 585 C C . GLU A 1 73 ? 12.397 -3.326 -12.792 1.00 91.38 73 GLU A C 1
ATOM 587 O O . GLU A 1 73 ? 12.106 -3.569 -13.959 1.00 91.38 73 GLU A O 1
ATOM 592 N N . ALA A 1 74 ? 12.636 -4.294 -11.902 1.00 91.88 74 ALA A N 1
ATOM 593 C CA . ALA A 1 74 ? 12.582 -5.721 -12.215 1.00 91.88 74 ALA A CA 1
ATOM 594 C C . ALA A 1 74 ? 11.166 -6.309 -12.082 1.00 91.88 74 ALA A C 1
ATOM 596 O O . ALA A 1 74 ? 10.951 -7.483 -12.385 1.00 91.88 74 ALA A O 1
ATOM 597 N N . VAL A 1 75 ? 10.195 -5.524 -11.602 1.00 93.12 75 VAL A N 1
ATOM 598 C CA . VAL A 1 75 ? 8.802 -5.966 -11.485 1.00 93.12 75 VAL A CA 1
ATOM 599 C C . VAL A 1 75 ? 8.204 -6.098 -12.879 1.00 93.12 75 VAL A C 1
ATOM 601 O O . VAL A 1 75 ? 8.121 -5.117 -13.606 1.00 93.12 75 VAL A O 1
ATOM 604 N N . VAL A 1 76 ? 7.736 -7.291 -13.241 1.00 93.06 76 VAL A N 1
ATOM 605 C CA . VAL A 1 76 ? 7.011 -7.500 -14.500 1.00 93.06 76 VAL A CA 1
ATOM 606 C C . VAL A 1 76 ? 5.565 -7.046 -14.316 1.00 93.06 76 VAL A C 1
ATOM 608 O O . VAL A 1 76 ? 4.844 -7.574 -13.470 1.00 93.06 76 VAL A O 1
ATOM 611 N N . ILE A 1 77 ? 5.159 -6.046 -15.093 1.00 91.44 77 ILE A N 1
ATOM 612 C CA . ILE A 1 77 ? 3.793 -5.515 -15.106 1.00 91.44 77 ILE A CA 1
ATOM 613 C C . ILE A 1 77 ? 2.999 -6.229 -16.200 1.00 91.44 77 ILE A C 1
ATOM 615 O O . ILE A 1 77 ? 3.559 -6.577 -17.236 1.00 91.44 77 ILE A O 1
ATOM 619 N N . ASP A 1 78 ? 1.711 -6.465 -15.942 1.00 90.69 78 ASP A N 1
ATOM 620 C CA . ASP A 1 78 ? 0.780 -7.126 -16.864 1.00 90.69 78 ASP A CA 1
ATOM 621 C C . ASP A 1 78 ? 1.241 -8.519 -17.331 1.00 90.69 78 ASP A C 1
ATOM 623 O O . ASP A 1 78 ? 0.930 -8.961 -18.436 1.00 90.69 78 ASP A O 1
ATOM 627 N N . HIS A 1 79 ? 1.977 -9.238 -16.474 1.00 92.12 79 HIS A N 1
ATOM 628 C CA . HIS A 1 79 ? 2.293 -10.641 -16.722 1.00 92.12 79 HIS A CA 1
ATOM 629 C C . HIS A 1 79 ? 1.013 -11.481 -16.695 1.00 92.12 79 HIS A C 1
ATOM 631 O O 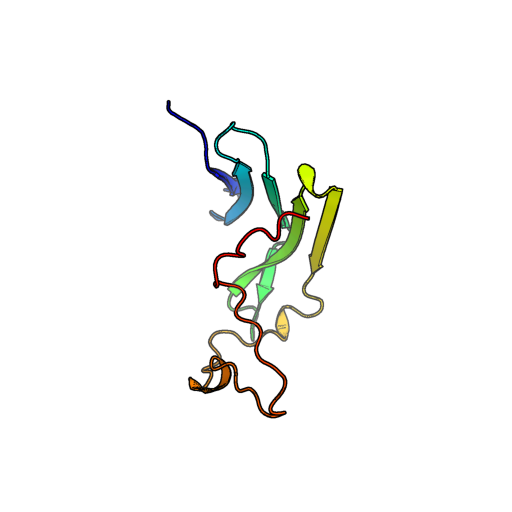. HIS A 1 79 ? 0.286 -11.493 -15.699 1.00 92.12 79 HIS A O 1
ATOM 637 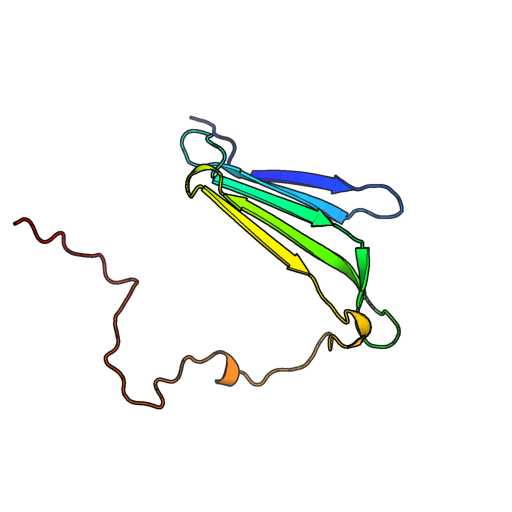N N . GLU A 1 80 ? 0.758 -12.207 -17.779 1.00 95.25 80 GLU A N 1
ATOM 638 C CA . GLU A 1 80 ? -0.352 -13.145 -17.848 1.00 95.25 80 GLU A CA 1
ATOM 639 C C . GLU A 1 80 ? -0.008 -14.412 -17.062 1.00 95.25 80 GLU A C 1
ATOM 641 O O . GLU A 1 80 ? 0.924 -15.143 -17.395 1.00 95.25 80 GLU A O 1
ATOM 646 N N . PHE A 1 81 ? -0.767 -14.663 -15.999 1.00 94.31 81 PHE A N 1
ATOM 647 C CA . PHE A 1 81 ? -0.650 -15.874 -15.198 1.00 94.31 81 PHE A CA 1
ATOM 648 C C . PHE A 1 81 ? -1.730 -16.880 -15.613 1.00 94.31 81 PHE A C 1
ATOM 650 O O . PHE A 1 81 ? -2.892 -16.488 -15.759 1.00 94.31 81 PHE A O 1
ATOM 657 N N . PRO A 1 82 ? -1.395 -18.173 -15.765 1.00 95.62 82 PRO A N 1
ATOM 658 C CA . PRO A 1 82 ? -2.401 -19.193 -16.024 1.00 95.62 82 PRO A CA 1
ATOM 659 C C . PRO A 1 82 ? -3.330 -19.341 -14.808 1.00 95.62 82 PRO A C 1
ATOM 661 O O . PRO A 1 82 ? -2.944 -19.097 -13.668 1.00 95.62 82 PRO A O 1
ATOM 664 N N . SER A 1 83 ? -4.595 -19.699 -15.030 1.00 93.81 83 SER A N 1
ATOM 665 C CA . SER A 1 83 ? -5.611 -19.668 -13.965 1.00 93.81 83 SER A CA 1
ATOM 666 C C . SER A 1 83 ? -5.341 -20.641 -12.811 1.00 93.81 83 SER A C 1
ATOM 668 O O . SER A 1 83 ? -5.802 -20.422 -11.694 1.00 93.81 83 SER A O 1
ATOM 670 N N . ASP A 1 84 ? -4.610 -21.720 -13.080 1.00 92.75 84 ASP A N 1
ATOM 671 C CA . ASP A 1 84 ? -4.270 -22.773 -12.124 1.00 92.75 84 ASP A CA 1
ATOM 672 C C . ASP A 1 84 ? -3.322 -22.300 -11.011 1.00 92.75 84 ASP A C 1
ATOM 674 O O . ASP A 1 84 ? -3.409 -22.810 -9.898 1.00 92.75 84 ASP A O 1
ATOM 678 N N . VAL A 1 85 ? -2.493 -21.269 -11.231 1.00 92.38 85 VAL A N 1
ATOM 679 C CA . VAL A 1 85 ? -1.633 -20.719 -10.159 1.00 92.38 85 VAL A CA 1
ATOM 680 C C . VAL A 1 85 ? -2.421 -20.056 -9.024 1.00 92.38 85 VAL A C 1
ATOM 682 O O . VAL A 1 85 ? -1.872 -19.831 -7.946 1.00 92.38 85 VAL A O 1
ATOM 685 N N . PHE A 1 86 ? -3.704 -19.757 -9.245 1.00 90.62 86 PHE A N 1
ATOM 686 C CA . PHE A 1 86 ? -4.615 -19.226 -8.229 1.00 90.62 86 PHE A CA 1
ATOM 687 C C . PHE A 1 86 ? -5.446 -20.321 -7.545 1.00 90.62 86 PHE A C 1
ATOM 689 O O . PHE A 1 86 ? -6.257 -20.016 -6.669 1.00 90.62 86 PHE A O 1
ATOM 696 N N . VAL A 1 87 ? -5.254 -21.589 -7.922 1.00 89.44 87 VAL A N 1
ATOM 697 C CA . VAL A 1 87 ? -5.887 -22.739 -7.275 1.00 89.44 87 VAL A CA 1
ATOM 698 C C . VAL A 1 87 ? -4.963 -23.253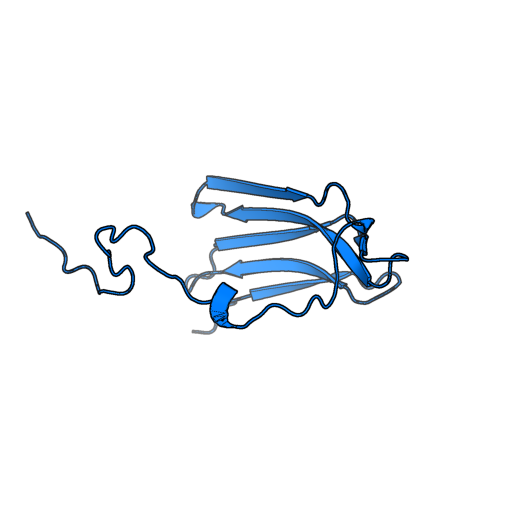 -6.174 1.00 89.44 87 VAL A C 1
ATOM 700 O O . VAL A 1 87 ? -3.820 -23.639 -6.417 1.00 89.44 87 VAL A O 1
ATOM 703 N N . LEU A 1 88 ? -5.465 -23.276 -4.938 1.00 85.12 88 LEU A N 1
ATOM 704 C CA . LEU A 1 88 ? -4.751 -23.892 -3.824 1.00 85.12 88 LEU A CA 1
ATOM 705 C C . LEU A 1 88 ? -4.854 -25.418 -3.936 1.00 85.12 88 LEU A C 1
ATOM 707 O O . LEU A 1 88 ? -5.820 -26.024 -3.482 1.00 85.12 88 LEU A O 1
ATOM 711 N N . GLU A 1 89 ? -3.852 -26.042 -4.548 1.00 86.75 89 GLU A N 1
ATOM 712 C CA . GLU A 1 89 ? -3.767 -27.499 -4.638 1.00 86.75 89 GLU A CA 1
ATOM 713 C C . GLU A 1 89 ? -3.070 -28.097 -3.409 1.00 86.75 89 GLU A C 1
ATOM 715 O O . GLU A 1 89 ? -1.908 -27.797 -3.119 1.00 86.75 89 GLU A O 1
ATOM 720 N N . ASN A 1 90 ? -3.739 -29.023 -2.722 1.00 86.75 90 ASN A N 1
ATOM 721 C CA . ASN A 1 90 ? -3.152 -29.802 -1.632 1.00 86.75 90 ASN A CA 1
ATOM 722 C C . ASN A 1 90 ? -2.245 -30.930 -2.168 1.00 86.75 90 ASN A C 1
ATOM 724 O O . ASN A 1 90 ? -2.550 -32.120 -2.071 1.00 86.75 90 ASN A O 1
ATOM 728 N N . LYS A 1 91 ? -1.101 -30.557 -2.755 1.00 86.81 91 LYS A N 1
ATOM 729 C CA . LYS A 1 91 ? -0.159 -31.491 -3.409 1.00 86.81 91 LYS A CA 1
ATOM 730 C C . LYS A 1 91 ? 0.428 -32.550 -2.473 1.00 86.81 91 LYS A C 1
ATOM 732 O O . LYS A 1 91 ? 0.920 -33.574 -2.938 1.00 86.81 91 LYS A O 1
ATOM 737 N N . TRP A 1 92 ? 0.392 -32.306 -1.166 1.00 86.31 92 TRP A N 1
ATOM 738 C CA . TRP A 1 92 ? 0.975 -33.178 -0.147 1.00 86.31 92 TRP A CA 1
ATOM 739 C C . TRP A 1 92 ? -0.064 -33.963 0.653 1.00 86.31 92 TRP A C 1
ATOM 741 O O . TRP A 1 92 ? 0.315 -34.642 1.604 1.00 86.31 92 TRP A O 1
ATOM 751 N N . GLN A 1 93 ? -1.346 -33.879 0.274 1.00 86.25 93 GLN A N 1
ATOM 752 C CA . GLN A 1 93 ? -2.452 -34.539 0.977 1.00 86.25 93 GLN A CA 1
ATOM 753 C C . GLN A 1 93 ? -2.426 -34.258 2.490 1.00 86.25 93 GLN A C 1
ATOM 755 O O . GLN A 1 93 ? -2.692 -35.135 3.313 1.00 86.25 93 GLN A O 1
ATOM 760 N N . LEU A 1 94 ? -2.052 -33.033 2.866 1.00 86.38 94 LEU A N 1
ATOM 761 C CA . LEU A 1 94 ? -2.034 -32.620 4.262 1.00 86.38 94 LEU A CA 1
ATOM 762 C C . LEU A 1 94 ? -3.472 -32.531 4.788 1.00 86.38 94 LEU A C 1
ATOM 764 O O . LEU A 1 94 ? -4.380 -32.239 4.008 1.00 86.38 94 LEU A O 1
ATOM 768 N N . PRO A 1 95 ? -3.701 -32.748 6.095 1.00 87.94 95 PRO A N 1
ATOM 769 C CA . PRO A 1 95 ? -5.011 -32.531 6.695 1.00 87.94 95 PRO A CA 1
ATOM 770 C C . PRO A 1 95 ? -5.515 -31.111 6.410 1.00 87.94 95 PRO A C 1
ATOM 772 O O . PRO A 1 95 ? -4.839 -30.132 6.731 1.00 87.94 95 PRO A O 1
ATOM 775 N N . GLU A 1 96 ? -6.697 -31.004 5.810 1.00 83.06 96 GLU A N 1
ATOM 776 C CA . GLU A 1 96 ? -7.317 -29.720 5.493 1.00 83.06 96 GLU A CA 1
ATOM 777 C C . GLU A 1 96 ? -8.074 -29.195 6.712 1.00 83.06 96 GLU A C 1
ATOM 779 O O . GLU A 1 96 ? -8.929 -29.876 7.282 1.00 83.06 96 GLU A O 1
ATOM 784 N N . LEU A 1 97 ? -7.734 -27.976 7.126 1.00 81.44 97 LEU A N 1
ATOM 785 C CA . LEU A 1 97 ? -8.453 -27.241 8.155 1.00 81.44 97 LEU A CA 1
ATOM 786 C C . LEU A 1 97 ? -9.272 -26.149 7.472 1.00 81.44 97 LEU A C 1
ATOM 788 O O . LEU A 1 97 ? -8.710 -25.181 6.962 1.00 81.44 97 LEU A O 1
ATOM 792 N N . ASP A 1 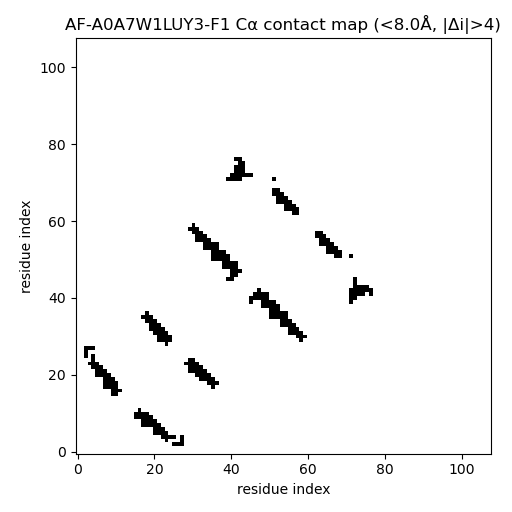98 ? -10.592 -26.302 7.488 1.00 80.31 98 ASP A N 1
ATOM 793 C CA . ASP A 1 98 ? -11.510 -25.263 7.035 1.00 80.31 98 ASP A CA 1
ATOM 794 C C . ASP A 1 98 ? -11.505 -24.098 8.043 1.00 80.31 98 ASP A C 1
ATOM 796 O O . ASP A 1 98 ? -11.964 -24.237 9.180 1.00 80.31 98 ASP A O 1
ATOM 800 N N . LEU A 1 99 ? -10.936 -22.960 7.636 1.00 77.94 99 LEU A N 1
ATOM 801 C CA . LEU A 1 99 ? -10.853 -21.740 8.447 1.00 77.94 99 LEU A CA 1
ATOM 802 C C . LEU A 1 99 ? -12.148 -20.913 8.415 1.00 77.94 99 LEU A C 1
ATOM 804 O O . LEU A 1 99 ? -12.323 -20.038 9.266 1.00 77.94 99 LEU A O 1
ATOM 808 N N . ASP A 1 100 ? -13.047 -21.204 7.473 1.00 77.00 100 ASP A N 1
ATOM 809 C CA . ASP A 1 100 ? -14.353 -20.556 7.333 1.00 77.00 100 ASP A CA 1
ATOM 810 C C . ASP A 1 100 ? -15.450 -21.319 8.091 1.00 77.00 100 ASP A C 1
ATOM 812 O O . ASP A 1 100 ? -16.518 -20.768 8.394 1.00 77.00 100 ASP A O 1
ATOM 816 N N . ALA A 1 101 ? -15.180 -22.572 8.471 1.00 79.88 101 ALA A N 1
ATOM 817 C CA . ALA A 1 101 ? -16.018 -23.317 9.393 1.00 79.88 101 ALA A CA 1
ATOM 818 C C . ALA A 1 101 ? -16.150 -22.548 10.716 1.00 79.88 101 ALA A C 1
ATOM 820 O O . ALA A 1 101 ? -15.188 -22.303 11.448 1.00 79.88 101 ALA A O 1
ATOM 821 N N . ARG A 1 102 ? -17.389 -22.168 11.049 1.00 66.19 102 ARG A N 1
ATOM 822 C CA . ARG A 1 102 ? -17.714 -21.483 12.302 1.00 66.19 102 ARG A CA 1
ATOM 823 C C . ARG A 1 102 ? -17.227 -22.351 13.469 1.00 66.19 102 ARG A C 1
ATOM 825 O O . ARG A 1 102 ? -17.806 -23.406 13.717 1.00 66.19 102 ARG A O 1
ATOM 832 N N . GLN A 1 103 ? -16.191 -21.910 14.188 1.00 60.22 103 GLN A N 1
ATOM 833 C CA . GLN A 1 103 ? -15.690 -22.628 15.363 1.00 60.22 103 GLN A CA 1
ATOM 834 C C . GLN A 1 103 ? -16.837 -22.815 16.363 1.00 60.22 103 GLN A C 1
ATOM 836 O O . GLN A 1 103 ? -17.311 -21.855 16.977 1.00 60.22 103 GLN A O 1
ATOM 841 N N . SER A 1 104 ? -17.309 -24.050 16.531 1.00 58.09 104 SER A N 1
ATOM 842 C CA . SER A 1 104 ? -18.185 -24.392 17.643 1.00 58.09 104 SER A CA 1
ATOM 843 C C . SER A 1 104 ? -17.357 -24.264 18.915 1.00 58.09 104 SER A C 1
ATOM 845 O O . SER A 1 104 ? -16.428 -25.039 19.131 1.00 58.09 104 SER A O 1
ATOM 847 N N . THR A 1 105 ? -17.659 -23.257 19.729 1.00 48.28 105 THR A N 1
ATOM 848 C CA . THR A 1 105 ? -17.051 -23.044 21.042 1.00 48.28 105 THR A CA 1
ATOM 849 C C . THR A 1 105 ? -17.060 -24.352 21.835 1.00 48.28 105 THR A C 1
ATOM 851 O O . THR A 1 105 ? -18.121 -24.799 22.273 1.00 48.28 105 THR A O 1
ATOM 854 N N . ILE A 1 106 ? -15.893 -24.966 22.041 1.00 45.09 106 ILE A N 1
ATOM 855 C CA . ILE A 1 106 ? -15.748 -26.019 23.044 1.00 45.09 106 ILE A CA 1
ATOM 856 C C . ILE A 1 106 ? -15.803 -25.304 24.395 1.00 45.09 106 ILE A C 1
ATOM 858 O O . ILE A 1 106 ? -14.854 -24.634 24.794 1.00 45.09 106 ILE A O 1
ATOM 862 N N . ARG A 1 107 ? -16.952 -25.393 25.071 1.00 42.44 107 ARG A N 1
ATOM 863 C CA . ARG A 1 107 ? -17.032 -25.140 26.510 1.00 42.44 107 ARG A CA 1
ATOM 864 C C . ARG A 1 107 ? -16.355 -26.323 27.205 1.00 42.44 107 ARG A C 1
ATOM 866 O O . ARG A 1 107 ? -16.859 -27.440 27.097 1.00 42.44 107 ARG A O 1
ATOM 873 N N . GLN A 1 108 ? -15.237 -26.072 27.874 1.00 36.94 108 GLN A N 1
ATOM 874 C CA . GLN A 1 108 ? -14.811 -26.855 29.035 1.00 36.94 108 GLN A CA 1
ATOM 875 C C . GLN A 1 108 ? -15.029 -25.998 30.275 1.00 36.94 108 GLN A C 1
ATOM 877 O O . GLN A 1 108 ? -14.768 -24.776 30.181 1.00 36.94 108 GLN A O 1
#

Nearest PDB structures (foldseek):
  3buu-assembly2_B  TM=7.319E-01  e=1.102E-01  Nitrosomonas europaea ATCC 19718
  4ghb-assembly1_A  TM=6.796E-01  e=1.007E+00  Bacteroides uniformis ATCC 8492
  4ghb-assembly1_B  TM=6.287E-01  e=1.131E+00  Bacteroides uniformis ATCC 8492

pLDDT: mean 89.97, std 11.81, range [36.94, 98.62]

Secondary structure (DSSP, 8-state):
-----EEEEEE-SSS-EEEEEEEE-TTS-EEEEEEEEEEEEESGGG-EEEEEEEEEEETTTTEEEEEE-S-GGGPPSSPPPPGGGGS---TT-PPP--SSS-------

Radius of gyration: 19.74 Å; Cα contacts (8 Å, |Δi|>4): 156; chains: 1; bounding box: 40×52×48 Å

Foldseek 3Di:
DDEDAKDWDFDPVVHTDTAKMWGADPVNHTQKIKGFADWFFAEAVSPDTGGQKIWMDGVVVPDIDIHGDPCRHPDHPPDDDDPCVVDDDPPPPPDDDDPVPDPPDPDD

Mean predicted aligned error: 7.76 Å

Solvent-accessible surface area (backbone atoms only — not comparable to full-atom values): 6817 Å² total; per-residue (Å²): 133,93,70,62,51,69,50,78,40,67,43,68,78,101,46,84,42,76,34,35,43,39,33,31,43,96,87,52,49,71,50,36,40,37,38,48,36,64,76,40,46,25,15,73,92,42,74,42,80,44,60,38,30,40,40,40,37,25,69,83,78,71,49,74,50,74,50,68,60,90,58,41,54,76,40,78,68,89,69,86,72,67,76,65,83,77,54,91,72,70,86,79,72,63,89,84,76,72,83,81,57,78,80,75,79,81,83,127

Sequence (108 aa):
GVHLTRRFWFNRVNSIRLARLQTFDNTGALVTDVTYLETKGFGEGNSVSMPSKIEITRPQDRYKLAVTYQSPEAVVIDHEFPSDVFVLENKWQLPELDLDARQSTIRQ